Protein AF-P24068-F1 (afdb_monomer)

Structure (mmCIF, N/CA/C/O backbone):
data_AF-P24068-F1
#
_entry.id   AF-P24068-F1
#
loop_
_atom_site.group_PDB
_atom_site.id
_atom_site.type_symbol
_atom_site.label_atom_id
_atom_site.label_alt_id
_atom_site.label_comp_id
_atom_site.label_asym_id
_atom_site.label_entity_id
_atom_site.label_seq_id
_atom_site.pdbx_PDB_ins_code
_atom_site.Cartn_x
_atom_site.Cartn_y
_atom_site.Cartn_z
_atom_site.occupancy
_atom_site.B_iso_or_equiv
_atom_site.auth_seq_id
_atom_site.auth_comp_id
_atom_site.auth_asym_id
_atom_site.auth_atom_id
_atom_site.pdbx_PDB_model_num
ATOM 1 N N . MET A 1 1 ? 37.131 33.354 -5.346 1.00 50.75 1 MET A N 1
ATOM 2 C CA . MET A 1 1 ? 38.087 32.249 -5.124 1.00 50.75 1 MET A CA 1
ATOM 3 C C . MET A 1 1 ? 38.560 31.782 -6.488 1.00 50.75 1 MET A C 1
ATOM 5 O O . MET A 1 1 ? 37.733 31.495 -7.341 1.00 50.75 1 MET A O 1
ATOM 9 N N . SER A 1 2 ? 39.866 31.865 -6.712 1.00 43.38 2 SER A N 1
ATOM 10 C CA . SER A 1 2 ? 40.542 31.766 -8.007 1.00 43.38 2 SER A CA 1
ATOM 11 C C . SER A 1 2 ? 40.730 30.313 -8.453 1.00 43.38 2 SER A C 1
ATOM 13 O O . SER A 1 2 ? 41.066 29.468 -7.630 1.00 43.38 2 SER A O 1
ATOM 15 N N . SER A 1 3 ? 40.569 30.013 -9.744 1.00 61.25 3 SER A N 1
ATOM 16 C CA . SER A 1 3 ? 41.049 28.752 -10.341 1.00 61.25 3 SER A CA 1
ATOM 17 C C . SER A 1 3 ? 41.480 28.967 -11.795 1.00 61.25 3 SER A C 1
ATOM 19 O O . SER A 1 3 ? 40.739 28.795 -12.755 1.00 61.25 3 SER A O 1
ATOM 21 N N . SER A 1 4 ? 42.717 29.445 -11.882 1.00 54.38 4 SER A N 1
ATOM 22 C CA . SER A 1 4 ? 43.785 29.160 -12.840 1.00 54.38 4 SER A CA 1
ATOM 23 C C . SER A 1 4 ? 43.459 28.283 -14.057 1.00 54.38 4 SER A C 1
ATOM 25 O O . SER A 1 4 ? 43.280 27.070 -13.965 1.00 54.38 4 SER A O 1
ATOM 27 N N . SER A 1 5 ? 43.545 28.918 -15.223 1.00 50.84 5 SER A N 1
ATOM 28 C CA . SER A 1 5 ? 43.737 28.319 -16.541 1.00 50.84 5 SER A CA 1
ATOM 29 C C . SER A 1 5 ? 45.084 27.588 -16.629 1.00 50.84 5 SER A C 1
ATOM 31 O O . SER A 1 5 ? 46.138 28.224 -16.568 1.00 50.84 5 SER A O 1
ATOM 33 N N . LEU A 1 6 ? 45.062 26.269 -16.817 1.00 59.62 6 LEU A N 1
ATOM 34 C CA . LEU A 1 6 ? 46.238 25.471 -17.169 1.00 59.62 6 LEU A CA 1
ATOM 35 C C . LEU A 1 6 ? 46.055 24.915 -18.582 1.00 59.62 6 LEU A C 1
ATOM 37 O O . LEU A 1 6 ? 45.387 23.909 -18.809 1.00 59.62 6 LEU A O 1
ATOM 41 N N . SER A 1 7 ? 46.644 25.626 -19.539 1.00 55.84 7 SER A N 1
ATOM 42 C CA . SER A 1 7 ? 46.812 25.202 -20.925 1.00 55.84 7 SER A CA 1
ATOM 43 C C . SER A 1 7 ? 47.785 24.020 -20.986 1.00 55.84 7 SER A C 1
ATOM 45 O O . SER A 1 7 ? 48.909 24.154 -20.495 1.00 55.84 7 SER A O 1
ATOM 47 N N . PRO A 1 8 ? 47.454 22.890 -21.633 1.00 58.66 8 PRO A N 1
ATOM 48 C CA . PRO A 1 8 ? 48.458 21.889 -21.938 1.00 58.66 8 PRO A CA 1
ATOM 49 C C . PRO A 1 8 ? 49.235 22.343 -23.181 1.00 58.66 8 PRO A C 1
ATOM 51 O O . PRO A 1 8 ? 48.901 22.005 -24.315 1.00 58.66 8 PRO A O 1
ATOM 54 N N . THR A 1 9 ? 50.303 23.112 -22.957 1.00 49.72 9 THR A N 1
ATOM 55 C CA . THR A 1 9 ? 51.470 23.112 -23.847 1.00 49.72 9 THR A CA 1
ATOM 56 C C . THR A 1 9 ? 52.147 21.760 -23.662 1.00 49.72 9 THR A C 1
ATOM 58 O O . THR A 1 9 ? 52.864 21.536 -22.693 1.00 49.72 9 THR A O 1
ATOM 61 N N . ALA A 1 10 ? 51.881 20.826 -24.569 1.00 53.22 10 ALA A N 1
ATOM 62 C CA . ALA A 1 10 ? 52.618 19.576 -24.655 1.00 53.22 10 ALA A CA 1
ATOM 63 C C . ALA A 1 10 ? 52.865 19.243 -26.128 1.00 53.22 10 ALA A C 1
ATOM 65 O O . ALA A 1 10 ? 51.952 18.891 -26.869 1.00 53.22 10 ALA A O 1
ATOM 66 N N . GLY A 1 11 ? 54.133 19.354 -26.531 1.00 47.56 11 GLY A N 1
ATOM 67 C CA . GLY A 1 11 ? 54.685 18.554 -27.619 1.00 47.56 11 GLY A CA 1
ATOM 68 C C . GLY A 1 11 ? 54.489 19.080 -29.037 1.00 47.56 11 GLY A C 1
ATOM 69 O O . GLY A 1 11 ? 53.993 18.356 -29.894 1.00 47.56 11 GLY A O 1
ATOM 70 N N . ARG A 1 12 ? 55.005 20.277 -29.342 1.00 43.75 12 ARG A N 1
ATOM 71 C CA . ARG A 1 12 ? 55.539 20.539 -30.690 1.00 43.75 12 ARG A CA 1
ATOM 72 C C . ARG A 1 12 ? 56.827 19.723 -30.842 1.00 43.75 12 ARG A C 1
ATOM 74 O O . ARG A 1 12 ? 57.920 20.266 -30.723 1.00 43.75 12 ARG A O 1
ATOM 81 N N . THR A 1 13 ? 56.718 18.410 -31.044 1.00 49.09 13 THR A N 1
ATOM 82 C CA . THR A 1 13 ? 57.852 17.630 -31.545 1.00 49.09 13 THR A CA 1
ATOM 83 C C . THR A 1 13 ? 57.984 17.949 -33.024 1.00 49.09 13 THR A C 1
ATOM 85 O O . THR A 1 13 ? 57.232 17.452 -33.858 1.00 49.09 13 THR A O 1
ATOM 88 N N . SER A 1 14 ? 58.915 18.852 -33.310 1.00 42.47 14 SER A N 1
ATOM 89 C CA . SER A 1 14 ? 59.570 18.985 -34.603 1.00 42.47 14 SER A CA 1
ATOM 90 C C . SER A 1 14 ? 60.063 17.599 -35.034 1.00 42.47 14 SER A C 1
ATOM 92 O O . SER A 1 14 ? 61.049 17.103 -34.500 1.00 42.47 14 SER A O 1
ATOM 94 N N . GLY A 1 15 ? 59.318 16.942 -35.920 1.00 47.53 15 GLY A N 1
ATOM 95 C CA . GLY A 1 15 ? 59.640 15.645 -36.510 1.00 47.53 15 GLY A CA 1
ATOM 96 C C . GLY A 1 15 ? 59.465 15.771 -38.013 1.00 47.53 15 GLY A C 1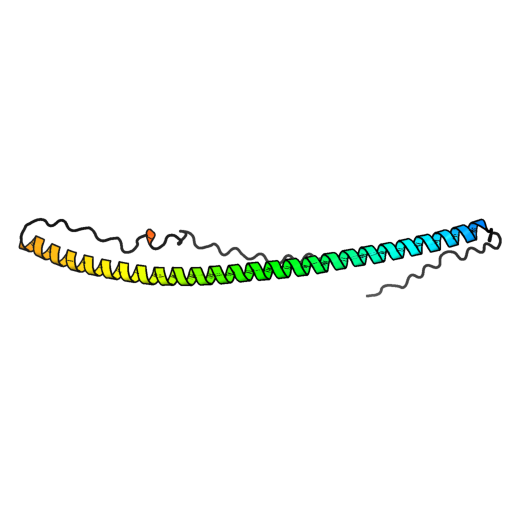
ATOM 97 O O . GLY A 1 15 ? 58.403 15.466 -38.542 1.00 47.53 15 GLY A O 1
ATOM 98 N N . SER A 1 16 ? 60.489 16.322 -38.659 1.00 51.03 16 SER A N 1
ATOM 99 C CA . SER A 1 16 ? 60.565 16.576 -40.101 1.00 51.03 16 SER A CA 1
ATOM 100 C C . SER A 1 16 ? 60.736 15.300 -40.938 1.00 51.03 16 SER A C 1
ATOM 102 O O . SER A 1 16 ? 60.824 15.396 -42.154 1.00 51.03 16 SER A O 1
ATOM 104 N N . ASP A 1 17 ? 60.728 14.117 -40.324 1.00 49.38 17 ASP A N 1
ATOM 105 C CA . ASP A 1 17 ? 60.905 12.830 -40.991 1.00 49.38 17 ASP A CA 1
ATOM 106 C C . ASP A 1 17 ? 59.881 11.839 -40.424 1.00 49.38 17 ASP A C 1
ATOM 108 O O . ASP A 1 17 ? 59.966 11.463 -39.254 1.00 49.38 17 ASP A O 1
ATOM 112 N N . GLY A 1 18 ? 58.884 11.432 -41.218 1.00 54.19 18 GLY A N 1
ATOM 113 C CA . GLY A 1 18 ? 57.999 10.335 -40.811 1.00 54.19 18 GLY A CA 1
ATOM 114 C C . GLY A 1 18 ? 56.554 10.345 -41.293 1.00 54.19 18 GLY A C 1
ATOM 115 O O . GLY A 1 18 ? 55.789 9.522 -40.802 1.00 54.19 18 GLY A O 1
ATOM 116 N N . ASP A 1 19 ? 56.158 11.179 -42.261 1.00 58.59 19 ASP A N 1
ATOM 117 C CA . ASP A 1 19 ? 54.865 11.039 -42.961 1.00 58.59 19 ASP A CA 1
ATOM 118 C C . ASP A 1 19 ? 54.882 9.791 -43.876 1.00 58.59 19 ASP A C 1
ATOM 120 O O . ASP A 1 19 ? 54.689 9.825 -45.088 1.00 58.59 19 ASP A O 1
ATOM 124 N N . SER A 1 20 ? 55.195 8.642 -43.280 1.00 69.75 20 SER A N 1
ATOM 125 C CA . SER A 1 20 ? 55.116 7.342 -43.915 1.00 69.75 20 SER A CA 1
ATOM 126 C C . SER A 1 20 ? 53.643 7.032 -44.140 1.00 69.75 20 SER A C 1
ATOM 128 O O . SER A 1 20 ? 52.812 7.259 -43.257 1.00 69.75 20 SER A O 1
ATOM 130 N N . ALA A 1 21 ? 53.311 6.418 -45.274 1.00 78.56 21 ALA A N 1
ATOM 131 C CA . ALA A 1 21 ? 51.954 5.941 -45.556 1.00 78.56 21 ALA A CA 1
ATOM 132 C C . ALA A 1 21 ? 51.364 5.074 -44.413 1.00 78.56 21 ALA A C 1
ATOM 134 O O . ALA A 1 21 ? 50.150 5.004 -44.226 1.00 78.56 21 ALA A O 1
ATOM 135 N N . ALA A 1 22 ? 52.220 4.441 -43.601 1.00 83.75 22 ALA A N 1
ATOM 136 C CA . ALA A 1 22 ? 51.824 3.712 -42.400 1.00 83.75 22 ALA A CA 1
ATOM 137 C C . ALA A 1 22 ? 51.255 4.612 -41.281 1.00 83.75 22 ALA A C 1
ATOM 139 O O . ALA A 1 22 ? 50.264 4.245 -40.641 1.00 83.75 22 ALA A O 1
ATOM 140 N N . ASP A 1 23 ? 51.841 5.788 -41.045 1.00 86.88 23 ASP A N 1
ATOM 141 C CA . ASP A 1 23 ? 51.428 6.706 -39.979 1.00 86.88 23 ASP A CA 1
ATOM 142 C C . ASP A 1 23 ? 50.130 7.435 -40.320 1.00 86.88 23 ASP A C 1
ATOM 144 O O . ASP A 1 23 ? 49.251 7.574 -39.458 1.00 86.88 23 ASP A O 1
ATOM 148 N N . THR A 1 24 ? 49.961 7.831 -41.581 1.00 88.25 24 THR A N 1
ATOM 149 C CA . THR A 1 24 ? 48.707 8.407 -42.085 1.00 88.25 24 THR A CA 1
ATOM 150 C C . THR A 1 24 ? 47.569 7.391 -41.971 1.00 88.25 24 THR A C 1
ATOM 152 O O . THR A 1 24 ? 46.540 7.689 -41.356 1.00 88.25 24 THR A O 1
ATOM 155 N N . HIS A 1 25 ? 47.795 6.146 -42.399 1.00 90.81 25 HIS A N 1
ATOM 156 C CA . HIS A 1 25 ? 46.835 5.051 -42.256 1.00 90.81 25 HIS A CA 1
ATOM 157 C C . HIS A 1 25 ? 46.507 4.741 -40.782 1.00 90.81 25 HIS A C 1
ATOM 159 O O . HIS A 1 25 ? 45.347 4.517 -40.419 1.00 90.81 25 HIS A O 1
ATOM 165 N N . ARG A 1 26 ? 47.492 4.801 -39.872 1.00 92.75 26 ARG A N 1
ATOM 166 C CA . ARG A 1 26 ? 47.267 4.649 -38.421 1.00 92.75 26 ARG A CA 1
ATOM 167 C C . ARG A 1 26 ? 46.459 5.810 -37.831 1.00 92.75 26 ARG A C 1
ATOM 169 O O . ARG A 1 26 ? 45.663 5.602 -36.910 1.00 92.75 26 ARG A O 1
ATOM 176 N N . ARG A 1 27 ? 46.665 7.046 -38.296 1.00 91.75 27 ARG A N 1
ATOM 177 C CA . ARG A 1 27 ? 45.866 8.221 -37.893 1.00 91.75 27 ARG A CA 1
ATOM 178 C C . ARG A 1 27 ? 44.429 8.108 -38.399 1.00 91.75 27 ARG A C 1
ATOM 180 O O . ARG A 1 27 ? 43.505 8.344 -37.623 1.00 91.75 27 ARG A O 1
ATOM 187 N N . GLU A 1 28 ? 44.234 7.686 -39.642 1.00 92.69 28 GLU A N 1
ATOM 188 C CA . GLU A 1 28 ? 42.911 7.475 -40.230 1.00 92.69 28 GLU A CA 1
ATOM 189 C C . GLU A 1 28 ? 42.120 6.391 -39.486 1.00 92.69 28 GLU A C 1
ATOM 191 O O . GLU A 1 28 ? 41.005 6.651 -39.027 1.00 92.69 28 GLU A O 1
ATOM 196 N N . LYS A 1 29 ? 42.731 5.225 -39.227 1.00 95.38 29 LYS A N 1
ATOM 197 C CA . LYS A 1 29 ? 42.123 4.160 -38.408 1.00 95.38 29 LYS A CA 1
ATOM 198 C C . LYS A 1 29 ? 41.685 4.656 -37.027 1.00 95.38 29 LYS A C 1
ATOM 200 O O . LYS A 1 29 ? 40.590 4.327 -36.573 1.00 95.38 29 LYS A O 1
ATOM 205 N N . ARG A 1 30 ? 42.500 5.486 -36.362 1.00 94.00 30 ARG A N 1
ATOM 206 C CA . ARG A 1 30 ? 42.140 6.102 -35.071 1.00 94.00 30 ARG A CA 1
ATOM 207 C C . ARG A 1 30 ? 40.966 7.071 -35.196 1.00 94.00 30 ARG A C 1
ATOM 209 O O . ARG A 1 30 ? 40.087 7.054 -34.340 1.00 94.00 30 ARG A O 1
ATOM 216 N N . ARG A 1 31 ? 40.911 7.884 -36.257 1.00 96.25 31 ARG A N 1
ATOM 217 C CA . ARG A 1 31 ? 39.776 8.787 -36.516 1.00 96.25 31 ARG A CA 1
ATOM 218 C C . ARG A 1 31 ? 38.477 8.014 -36.733 1.00 96.25 31 ARG A C 1
ATOM 220 O O . ARG A 1 31 ? 37.462 8.387 -36.149 1.00 96.25 31 ARG A O 1
ATOM 227 N N . LEU A 1 32 ? 38.513 6.938 -37.519 1.00 96.00 32 LEU A N 1
ATOM 228 C CA . LEU A 1 32 ? 37.351 6.075 -37.754 1.00 96.00 32 LEU A CA 1
ATOM 229 C C . LEU A 1 32 ? 36.912 5.358 -36.469 1.00 96.00 32 LEU A C 1
ATOM 231 O O . LEU A 1 32 ? 35.731 5.386 -36.131 1.00 96.00 32 LEU A O 1
ATOM 235 N N . SER A 1 33 ? 37.859 4.809 -35.701 1.00 97.38 33 SER A N 1
ATOM 236 C CA . SER A 1 33 ? 37.571 4.144 -34.421 1.00 97.38 33 SER A CA 1
ATOM 237 C C . SER A 1 33 ? 36.988 5.100 -33.371 1.00 97.38 33 SER A C 1
ATOM 239 O O . SER A 1 33 ? 35.987 4.781 -32.729 1.00 97.38 33 SER A O 1
ATOM 241 N N . ASN A 1 34 ? 37.536 6.312 -33.229 1.00 97.88 34 ASN A N 1
ATOM 242 C CA . ASN A 1 34 ? 36.994 7.329 -32.321 1.00 97.88 34 ASN A CA 1
ATOM 243 C C . ASN A 1 34 ? 35.619 7.826 -32.769 1.00 97.88 34 ASN A C 1
ATOM 245 O O . ASN A 1 34 ? 34.750 8.051 -31.928 1.00 97.88 34 ASN A O 1
ATOM 249 N N . ARG A 1 35 ? 35.396 7.973 -34.082 1.00 97.75 35 ARG A N 1
ATOM 250 C CA . ARG A 1 35 ? 34.081 8.324 -34.632 1.00 97.75 35 ARG A CA 1
ATOM 251 C C . ARG A 1 35 ? 33.045 7.266 -34.267 1.00 97.75 35 ARG A C 1
ATOM 253 O O . ARG A 1 35 ? 31.973 7.613 -33.774 1.00 97.75 35 ARG A O 1
ATOM 260 N N . GLU A 1 36 ? 33.377 5.996 -34.467 1.00 97.50 36 GLU A N 1
ATOM 261 C CA . GLU A 1 36 ? 32.495 4.883 -34.121 1.00 97.50 36 GLU A CA 1
ATOM 262 C C . GLU A 1 36 ? 32.284 4.783 -32.601 1.00 97.50 36 GLU A C 1
ATOM 264 O O . GLU A 1 36 ? 31.157 4.627 -32.139 1.00 97.50 36 GLU A O 1
ATOM 269 N N . SER A 1 37 ? 33.329 4.989 -31.799 1.00 97.75 37 SER A N 1
ATOM 270 C CA . SER A 1 37 ? 33.237 5.001 -30.332 1.00 97.75 37 SER A CA 1
ATOM 271 C C . SER A 1 37 ? 32.368 6.151 -29.809 1.00 97.75 37 SER A C 1
ATOM 273 O O . SER A 1 37 ? 31.538 5.944 -28.924 1.00 97.75 37 SER A O 1
ATOM 275 N N . ALA A 1 38 ? 32.487 7.351 -30.385 1.00 97.94 38 ALA A N 1
ATOM 276 C CA . ALA A 1 38 ? 31.635 8.492 -30.058 1.00 97.94 38 ALA A CA 1
ATOM 277 C C . ALA A 1 38 ? 30.174 8.241 -30.458 1.00 97.94 38 ALA A C 1
ATOM 279 O O . ALA A 1 38 ? 29.268 8.554 -29.685 1.00 97.94 38 ALA A O 1
ATOM 280 N N . ARG A 1 39 ? 29.933 7.629 -31.627 1.00 98.19 39 ARG A N 1
ATOM 281 C CA . ARG A 1 39 ? 28.591 7.213 -32.061 1.00 98.19 39 ARG A CA 1
ATOM 282 C C . ARG A 1 39 ? 27.982 6.203 -31.088 1.00 98.19 39 ARG A C 1
ATOM 284 O O . ARG A 1 39 ? 26.860 6.411 -30.639 1.00 98.19 39 ARG A O 1
ATOM 291 N N . ARG A 1 40 ? 28.726 5.157 -30.711 1.00 98.38 40 ARG A N 1
ATOM 292 C CA . ARG A 1 40 ? 28.290 4.153 -29.724 1.00 98.38 40 ARG A CA 1
ATOM 293 C C . ARG A 1 40 ? 28.014 4.772 -28.357 1.00 98.38 40 ARG A C 1
ATOM 295 O O . ARG A 1 40 ? 27.026 4.422 -27.726 1.00 98.38 40 ARG A O 1
ATOM 302 N N . SER A 1 41 ? 28.848 5.713 -27.916 1.00 98.56 41 SER A N 1
ATOM 303 C CA . SER A 1 41 ? 28.636 6.447 -26.663 1.00 98.56 41 SER A CA 1
ATOM 304 C C . SER A 1 41 ? 27.338 7.261 -26.694 1.00 98.56 41 SER A C 1
ATOM 306 O O . SER A 1 41 ? 26.537 7.164 -25.767 1.00 98.56 41 SER A O 1
ATOM 308 N N . ARG A 1 42 ? 27.077 7.993 -27.789 1.00 98.44 42 ARG A N 1
ATOM 309 C CA . ARG A 1 42 ? 25.809 8.718 -27.990 1.00 98.44 42 ARG A CA 1
ATOM 310 C C . ARG A 1 42 ? 24.608 7.771 -27.994 1.00 98.44 42 ARG A C 1
ATOM 312 O O . ARG A 1 42 ? 23.631 8.063 -27.320 1.00 98.44 42 ARG A O 1
ATOM 319 N N . LEU A 1 43 ? 24.705 6.636 -28.689 1.00 98.31 43 LEU A N 1
ATOM 320 C CA . LEU A 1 43 ? 23.629 5.644 -28.750 1.00 98.31 43 LEU A CA 1
ATOM 321 C C . LEU A 1 43 ? 23.306 5.057 -27.369 1.00 98.31 43 LEU A C 1
ATOM 323 O O . LEU A 1 43 ? 22.142 5.017 -26.999 1.00 98.31 43 LEU A O 1
ATOM 327 N N . ARG A 1 44 ? 24.319 4.671 -26.581 1.00 98.50 44 ARG A N 1
ATOM 328 C CA . ARG A 1 44 ? 24.112 4.165 -25.211 1.00 98.50 44 ARG A CA 1
ATOM 329 C C . ARG A 1 44 ? 23.470 5.208 -24.300 1.00 98.50 44 ARG A C 1
ATOM 331 O O . ARG A 1 44 ? 22.586 4.873 -23.524 1.00 98.50 44 ARG A O 1
ATOM 338 N N . LYS A 1 45 ? 23.901 6.473 -24.395 1.00 98.50 45 LYS A N 1
ATOM 339 C CA . LYS A 1 45 ? 23.277 7.572 -23.641 1.00 98.50 45 LYS A CA 1
ATOM 340 C C . LYS A 1 45 ? 21.818 7.775 -24.047 1.00 98.50 45 LYS A C 1
ATOM 342 O O . LYS A 1 45 ? 20.996 7.980 -23.167 1.00 98.50 45 LYS A O 1
ATOM 347 N N . GLN A 1 46 ? 21.504 7.691 -25.342 1.00 98.31 46 GLN A N 1
ATOM 348 C CA . GLN A 1 46 ? 20.124 7.773 -25.823 1.00 98.31 46 GLN A CA 1
ATOM 349 C C . GLN A 1 46 ? 19.276 6.621 -25.274 1.00 98.31 46 GLN A C 1
ATOM 351 O O . GLN A 1 46 ? 18.237 6.879 -24.688 1.00 98.31 46 GLN A O 1
ATOM 356 N N . GLN A 1 47 ? 19.760 5.379 -25.378 1.00 98.31 47 GLN A N 1
ATOM 357 C CA . GLN A 1 47 ? 19.072 4.201 -24.837 1.00 98.31 47 GLN A CA 1
ATOM 358 C C . GLN A 1 47 ? 18.792 4.342 -23.338 1.00 98.31 47 GLN A C 1
ATOM 360 O O . GLN A 1 47 ? 17.672 4.113 -22.904 1.00 98.31 47 GLN A O 1
ATOM 365 N N . HIS A 1 48 ? 1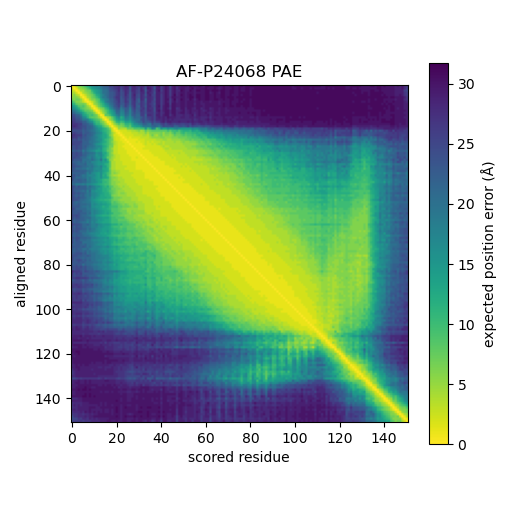9.776 4.798 -22.561 1.00 98.38 48 HIS A N 1
ATOM 366 C CA . HIS A 1 48 ? 19.594 5.016 -21.128 1.00 98.38 48 HIS A CA 1
ATOM 367 C C . HIS A 1 48 ? 18.559 6.110 -20.816 1.00 98.38 48 HIS A C 1
ATOM 369 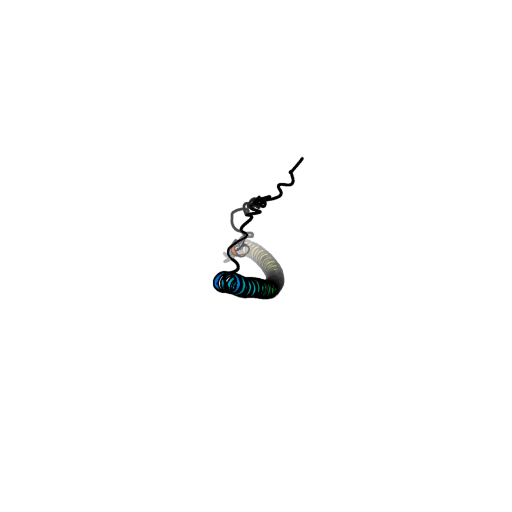O O . HIS A 1 48 ? 17.775 5.971 -19.882 1.00 98.38 48 HIS A O 1
ATOM 375 N N . LEU A 1 49 ? 18.527 7.195 -21.597 1.00 98.50 49 LEU A N 1
ATOM 376 C CA . LEU A 1 49 ? 17.487 8.219 -21.460 1.00 98.50 49 LEU A CA 1
ATOM 377 C C . LEU A 1 49 ? 16.102 7.659 -21.800 1.00 98.50 49 LEU A C 1
ATOM 379 O O . LEU A 1 49 ? 15.155 7.922 -21.064 1.00 98.50 49 LEU A O 1
ATOM 383 N N . ASP A 1 50 ? 15.989 6.869 -22.868 1.00 98.44 50 ASP A N 1
ATOM 384 C CA . ASP A 1 50 ? 14.729 6.240 -23.272 1.00 98.44 50 ASP A CA 1
ATOM 385 C C . ASP A 1 50 ? 14.225 5.259 -22.194 1.00 98.44 50 ASP A C 1
ATOM 387 O O . ASP A 1 50 ? 13.037 5.258 -21.870 1.00 98.44 50 ASP A O 1
ATOM 391 N N . GLU A 1 51 ? 15.123 4.473 -21.591 1.00 98.50 51 GLU A N 1
ATOM 392 C CA . GLU A 1 51 ? 14.835 3.589 -20.451 1.00 98.50 51 GLU A CA 1
ATOM 393 C C . GLU A 1 51 ? 14.339 4.377 -19.229 1.00 98.50 51 GLU A C 1
ATOM 395 O O . GLU A 1 51 ? 13.321 4.021 -18.637 1.00 98.50 51 GLU A O 1
ATOM 400 N N . LEU A 1 52 ? 15.011 5.477 -18.868 1.00 98.62 52 LEU A N 1
ATOM 401 C CA . LEU A 1 52 ? 14.594 6.328 -17.749 1.00 98.62 52 LEU A CA 1
ATOM 402 C C . LEU A 1 52 ? 13.224 6.972 -17.992 1.00 98.62 52 LEU A C 1
ATOM 404 O O . LEU A 1 52 ? 12.411 7.041 -17.072 1.00 98.62 52 LEU A O 1
ATOM 408 N N . VAL A 1 53 ? 12.937 7.421 -19.217 1.00 98.56 53 VAL A N 1
ATOM 409 C CA . VAL A 1 53 ? 11.623 7.978 -19.579 1.00 98.56 53 VAL A CA 1
ATOM 410 C C . VAL A 1 53 ? 10.526 6.920 -19.443 1.00 98.56 53 VAL A C 1
ATOM 412 O O . VAL A 1 53 ? 9.466 7.210 -18.884 1.00 98.56 53 VAL A O 1
ATOM 415 N N . GLN A 1 54 ? 10.779 5.692 -19.904 1.00 98.44 54 GLN A N 1
ATOM 416 C CA . GLN A 1 54 ? 9.843 4.574 -19.744 1.00 98.44 54 GLN A CA 1
ATOM 417 C C . GLN A 1 54 ? 9.609 4.239 -18.269 1.00 98.44 54 GLN A C 1
ATOM 419 O O . GLN A 1 54 ? 8.463 4.047 -17.860 1.00 98.44 54 GLN A O 1
ATOM 424 N N . GLU A 1 55 ? 10.667 4.222 -17.459 1.00 98.62 55 GLU A N 1
ATOM 425 C CA . GLU A 1 55 ? 10.563 3.930 -16.031 1.00 98.62 55 GLU A CA 1
ATOM 426 C C . GLU A 1 55 ? 9.786 5.017 -15.279 1.00 98.62 55 GLU A C 1
ATOM 428 O O . GLU A 1 55 ? 8.907 4.706 -14.476 1.00 98.62 55 GLU A O 1
ATOM 433 N N . VAL A 1 56 ? 10.020 6.297 -15.587 1.00 98.69 56 VAL A N 1
ATOM 434 C CA . VAL A 1 56 ? 9.232 7.406 -15.026 1.00 98.69 56 VAL A CA 1
ATOM 435 C C . VAL A 1 56 ? 7.757 7.268 -15.399 1.00 98.69 56 VAL A C 1
ATOM 437 O O . VAL A 1 56 ? 6.900 7.385 -14.522 1.00 98.69 56 VAL A O 1
ATOM 440 N N . ALA A 1 57 ? 7.443 6.972 -16.663 1.00 98.56 57 ALA A N 1
ATOM 441 C CA . ALA A 1 57 ? 6.063 6.772 -17.102 1.00 98.56 57 ALA A CA 1
ATOM 442 C C . ALA A 1 57 ? 5.393 5.588 -16.378 1.00 98.56 57 ALA A C 1
ATOM 444 O O . ALA A 1 57 ? 4.247 5.697 -15.932 1.00 98.56 57 ALA A O 1
ATOM 445 N N . ARG A 1 58 ? 6.120 4.476 -16.193 1.00 98.69 58 ARG A N 1
ATOM 446 C CA . ARG A 1 58 ? 5.652 3.304 -15.439 1.00 98.69 58 ARG A CA 1
ATOM 447 C C . ARG A 1 58 ? 5.366 3.654 -13.980 1.00 98.69 58 ARG A C 1
ATOM 449 O O . ARG A 1 58 ? 4.281 3.358 -13.484 1.00 98.69 58 ARG A O 1
ATOM 456 N N . LEU A 1 59 ? 6.303 4.320 -13.305 1.00 98.62 59 LEU A N 1
ATOM 457 C CA . LEU A 1 59 ? 6.156 4.730 -11.907 1.00 98.62 59 LEU A CA 1
ATOM 458 C C . LEU A 1 59 ? 5.013 5.733 -11.717 1.00 98.62 59 LEU A C 1
ATOM 460 O O . LEU A 1 59 ? 4.286 5.646 -10.729 1.00 98.62 59 LEU A O 1
ATOM 464 N N . GLN A 1 60 ? 4.808 6.655 -12.660 1.00 98.75 60 GLN A N 1
ATOM 465 C CA . GLN A 1 60 ? 3.665 7.572 -12.644 1.00 98.75 60 GLN A CA 1
ATOM 466 C C . GLN A 1 60 ? 2.333 6.820 -12.758 1.00 98.75 60 GLN A C 1
ATOM 468 O O . GLN A 1 60 ? 1.411 7.095 -11.987 1.00 98.75 60 GLN A O 1
ATOM 473 N N . ALA A 1 61 ? 2.236 5.841 -13.664 1.00 98.62 61 ALA A N 1
ATOM 474 C CA . ALA A 1 61 ? 1.047 5.000 -13.803 1.00 98.62 61 ALA A CA 1
ATOM 475 C C . ALA A 1 61 ? 0.790 4.150 -12.544 1.00 98.62 61 ALA A C 1
ATOM 477 O O . ALA A 1 61 ? -0.344 4.070 -12.062 1.00 98.62 61 ALA A O 1
ATOM 478 N N . ASP A 1 62 ? 1.842 3.563 -11.969 1.00 98.62 62 ASP A N 1
ATOM 479 C CA . ASP A 1 62 ? 1.761 2.788 -10.730 1.00 98.62 62 ASP A CA 1
ATOM 480 C C . ASP A 1 62 ? 1.323 3.655 -9.542 1.00 98.62 62 ASP A C 1
ATOM 482 O O . ASP A 1 62 ? 0.432 3.254 -8.789 1.00 98.62 62 ASP A O 1
ATOM 486 N N . ASN A 1 63 ? 1.880 4.861 -9.400 1.00 98.56 63 ASN A N 1
ATOM 487 C CA . ASN A 1 63 ? 1.496 5.814 -8.359 1.00 98.56 63 ASN A CA 1
ATOM 488 C C . ASN A 1 63 ? 0.024 6.232 -8.510 1.00 98.56 63 ASN A C 1
ATOM 490 O O . ASN A 1 63 ? -0.744 6.144 -7.552 1.00 98.56 63 ASN A O 1
ATOM 494 N N . ALA A 1 64 ? -0.415 6.568 -9.728 1.00 98.56 64 ALA A N 1
ATOM 495 C CA . ALA A 1 64 ? -1.815 6.888 -10.001 1.00 98.56 64 ALA A CA 1
ATOM 496 C C . ALA A 1 64 ? -2.762 5.732 -9.624 1.00 98.56 64 ALA A C 1
ATOM 498 O O . ALA A 1 64 ? -3.813 5.963 -9.016 1.00 98.56 64 ALA A O 1
ATOM 499 N N . ARG A 1 65 ? -2.373 4.482 -9.916 1.00 98.56 65 ARG A N 1
ATOM 500 C CA . ARG A 1 65 ? -3.124 3.276 -9.537 1.00 98.56 65 ARG A CA 1
ATOM 501 C C . ARG A 1 65 ? -3.191 3.086 -8.021 1.00 98.56 65 ARG A C 1
ATOM 503 O O . ARG A 1 65 ? -4.265 2.791 -7.499 1.00 98.56 65 ARG A O 1
ATOM 510 N N . VAL A 1 66 ? -2.074 3.244 -7.309 1.00 98.56 66 VAL A N 1
ATOM 511 C CA . VAL A 1 66 ? -2.032 3.138 -5.839 1.00 98.56 66 VAL A CA 1
ATOM 512 C C . VAL A 1 66 ? -2.883 4.234 -5.198 1.00 98.56 66 VAL A C 1
ATOM 514 O O . VAL A 1 66 ? -3.701 3.934 -4.333 1.00 98.56 66 VAL A O 1
ATOM 517 N N . ALA A 1 67 ? -2.776 5.476 -5.672 1.00 98.56 67 ALA A N 1
ATOM 518 C CA . ALA A 1 67 ? -3.583 6.590 -5.185 1.00 98.56 67 ALA A CA 1
ATOM 519 C C . ALA A 1 67 ? -5.088 6.368 -5.417 1.00 98.56 67 ALA A C 1
ATOM 521 O O . ALA A 1 67 ? -5.902 6.712 -4.561 1.00 98.56 67 ALA A O 1
ATOM 522 N N . ALA A 1 68 ? -5.474 5.773 -6.551 1.00 98.56 68 ALA A N 1
ATOM 523 C CA . ALA A 1 68 ? -6.863 5.405 -6.817 1.00 98.56 68 ALA A CA 1
ATOM 524 C C . ALA A 1 68 ? -7.372 4.322 -5.853 1.00 98.56 68 ALA A C 1
ATOM 526 O O . ALA A 1 68 ? -8.451 4.479 -5.288 1.00 98.56 68 ALA A O 1
ATOM 527 N N . ARG A 1 69 ? -6.575 3.274 -5.602 1.00 98.56 69 ARG A N 1
ATOM 528 C CA . ARG A 1 69 ? -6.907 2.230 -4.617 1.00 98.56 69 ARG A CA 1
ATOM 529 C C . ARG A 1 69 ? -7.013 2.781 -3.196 1.00 98.56 69 ARG A C 1
ATOM 531 O O . ARG A 1 69 ? -7.930 2.413 -2.477 1.00 98.56 69 ARG A O 1
ATOM 538 N N . ALA A 1 70 ? -6.115 3.681 -2.800 1.00 98.50 70 ALA A N 1
ATOM 539 C CA . ALA A 1 70 ? -6.171 4.322 -1.488 1.00 98.50 70 ALA A CA 1
ATOM 540 C C . ALA A 1 70 ? -7.459 5.143 -1.309 1.00 98.50 70 ALA A C 1
ATOM 542 O O . ALA A 1 70 ? -8.095 5.065 -0.261 1.00 98.50 70 ALA A O 1
ATOM 543 N N . ARG A 1 71 ? -7.880 5.883 -2.347 1.00 98.44 71 ARG A N 1
ATOM 544 C CA . ARG A 1 71 ? -9.154 6.621 -2.349 1.00 98.44 71 ARG A CA 1
ATOM 545 C C . ARG A 1 71 ? -10.369 5.697 -2.241 1.00 98.44 71 ARG A C 1
ATOM 547 O O . ARG A 1 71 ? -11.275 5.988 -1.467 1.00 98.44 71 ARG A O 1
ATOM 554 N N . ASP A 1 72 ? -10.370 4.592 -2.981 1.00 98.44 72 ASP A N 1
ATOM 555 C CA . ASP A 1 72 ? -11.425 3.577 -2.912 1.00 98.44 72 ASP A CA 1
ATOM 556 C C . ASP A 1 72 ? -11.532 2.971 -1.502 1.00 98.44 72 ASP A C 1
ATOM 558 O O . ASP A 1 72 ? -12.593 3.039 -0.883 1.00 98.44 72 ASP A O 1
ATOM 562 N N . ILE A 1 73 ? -10.414 2.509 -0.931 1.00 98.25 73 ILE A N 1
ATOM 563 C CA . ILE A 1 73 ? -10.362 1.982 0.443 1.00 98.25 73 ILE A CA 1
ATOM 564 C C . ILE A 1 73 ? -10.851 3.020 1.461 1.00 98.25 73 ILE A C 1
ATOM 566 O O . ILE A 1 73 ? -11.638 2.678 2.338 1.00 98.25 73 ILE A O 1
ATOM 570 N N . ALA A 1 74 ? -10.435 4.285 1.341 1.00 97.94 74 ALA A N 1
ATOM 571 C CA . ALA A 1 74 ? -10.889 5.350 2.235 1.00 97.94 74 ALA A CA 1
ATOM 572 C C . ALA A 1 74 ? -12.415 5.547 2.163 1.00 97.94 74 ALA A C 1
ATOM 574 O O . ALA A 1 74 ? -13.070 5.656 3.195 1.00 97.94 74 ALA A O 1
ATOM 575 N N . SER A 1 75 ? -12.996 5.520 0.958 1.00 97.81 75 SER A N 1
ATOM 576 C CA . SER A 1 75 ? -14.450 5.626 0.774 1.00 97.81 75 SER A CA 1
ATOM 577 C C . SER A 1 75 ? -15.212 4.438 1.373 1.00 97.81 75 SER A C 1
ATOM 579 O O . SER A 1 75 ? -16.249 4.618 2.013 1.00 97.81 75 SER A O 1
ATOM 581 N N . GLN A 1 76 ? -14.672 3.224 1.225 1.00 98.00 76 GLN A N 1
ATOM 582 C CA . GLN A 1 76 ? -15.245 2.014 1.808 1.00 98.00 76 GLN A CA 1
ATOM 583 C C . GLN A 1 76 ? -15.155 2.045 3.333 1.00 98.00 76 GLN A C 1
ATOM 585 O O . GLN A 1 76 ? -16.129 1.703 4.000 1.00 98.00 76 GLN A O 1
ATOM 590 N N . TYR A 1 77 ? -14.026 2.507 3.878 1.00 96.56 77 TYR A N 1
ATOM 591 C CA . TYR A 1 77 ? -13.848 2.712 5.311 1.00 96.56 77 TYR A CA 1
ATOM 592 C C . TYR A 1 77 ? -14.903 3.677 5.859 1.00 96.56 77 TYR A C 1
ATOM 594 O O . TYR A 1 77 ? -15.602 3.323 6.803 1.00 96.56 77 TYR A O 1
ATOM 602 N N . THR A 1 78 ? -15.100 4.841 5.228 1.00 96.62 78 THR A N 1
ATOM 603 C CA . THR A 1 78 ? -16.130 5.804 5.650 1.00 96.62 78 THR A CA 1
ATOM 604 C C . THR A 1 78 ? -17.535 5.200 5.613 1.00 96.62 78 THR A C 1
ATOM 606 O O . THR A 1 78 ? -18.318 5.429 6.531 1.00 96.62 78 THR A O 1
ATOM 609 N N . ARG A 1 79 ? -17.866 4.395 4.594 1.00 97.31 79 ARG A N 1
ATOM 610 C CA . ARG A 1 79 ? -19.162 3.699 4.530 1.00 97.31 79 ARG A CA 1
ATOM 611 C C . ARG A 1 79 ? -19.338 2.720 5.694 1.00 97.31 79 ARG A C 1
ATOM 613 O O . ARG A 1 79 ? -20.358 2.761 6.374 1.00 97.31 79 ARG A O 1
ATOM 620 N N . VAL A 1 80 ? -18.342 1.871 5.945 1.00 95.31 80 VAL A N 1
ATOM 621 C CA . VAL A 1 80 ? -18.379 0.896 7.049 1.00 95.31 80 VAL A CA 1
ATOM 622 C C . VAL A 1 80 ? -18.441 1.604 8.403 1.00 95.31 80 VAL A C 1
ATOM 624 O O . VAL A 1 80 ? -19.162 1.167 9.294 1.00 95.31 80 VAL A O 1
ATOM 627 N N . GLU A 1 81 ? -17.732 2.719 8.564 1.00 92.50 81 GLU A N 1
ATOM 628 C CA . GLU A 1 81 ? -17.777 3.537 9.774 1.00 92.50 81 GLU A CA 1
ATOM 629 C C . GLU A 1 81 ? -19.179 4.116 10.011 1.00 92.50 81 GLU A C 1
ATOM 631 O O . GLU A 1 81 ? -19.686 4.030 11.128 1.00 92.50 81 GLU A O 1
ATOM 636 N N . GLN A 1 82 ? -19.851 4.621 8.971 1.00 95.81 82 GLN A N 1
ATOM 637 C CA . GLN A 1 82 ? -21.243 5.085 9.054 1.00 95.81 82 GLN A CA 1
ATOM 638 C C . GLN A 1 82 ? -22.221 3.957 9.412 1.00 95.81 82 GLN A C 1
ATOM 640 O O . GLN A 1 82 ? -23.096 4.134 10.255 1.00 95.81 82 GLN A O 1
ATOM 645 N N . GLU A 1 83 ? -22.080 2.776 8.811 1.00 96.25 83 GLU A N 1
ATOM 646 C CA . GLU A 1 83 ? -22.897 1.614 9.181 1.00 96.25 83 GLU A CA 1
ATOM 647 C C . GLU A 1 83 ? -22.661 1.222 10.646 1.00 96.25 83 GLU A C 1
ATOM 649 O O . GLU A 1 83 ? -23.603 0.945 11.392 1.00 96.25 83 GLU A O 1
ATOM 654 N N . ASN A 1 84 ? -21.405 1.266 11.090 1.00 92.31 84 ASN A N 1
ATOM 655 C CA . ASN A 1 84 ? -21.033 0.938 12.455 1.00 92.31 84 ASN A CA 1
ATOM 656 C C . ASN A 1 84 ? -21.589 1.950 13.473 1.00 92.31 84 ASN A C 1
ATOM 658 O O . ASN A 1 84 ? -22.064 1.541 14.532 1.00 92.31 84 ASN A O 1
ATOM 662 N N . THR A 1 85 ? -21.605 3.252 13.164 1.00 91.06 85 THR A N 1
ATOM 663 C CA . THR A 1 85 ? -22.231 4.258 14.044 1.00 91.06 85 THR A CA 1
ATOM 664 C C . THR A 1 85 ? -23.736 4.034 14.183 1.00 91.06 85 THR A C 1
ATOM 666 O O . THR A 1 85 ? -24.251 4.089 15.300 1.00 91.06 85 THR A O 1
ATOM 669 N N . VAL A 1 86 ? -24.433 3.696 13.093 1.00 95.69 86 VAL A N 1
ATOM 670 C CA . VAL A 1 86 ? -25.864 3.346 13.130 1.00 95.69 86 VAL A CA 1
ATOM 671 C C . VAL A 1 86 ? -26.106 2.096 13.977 1.00 95.69 86 VAL A C 1
ATOM 673 O O . VAL A 1 86 ? -27.025 2.077 14.797 1.00 95.69 86 VAL A O 1
ATOM 676 N N . LEU A 1 87 ? -25.286 1.055 13.812 1.00 92.25 87 LEU A N 1
ATOM 677 C CA . LEU A 1 87 ? -25.395 -0.174 14.601 1.00 92.25 87 LEU A CA 1
ATOM 678 C C . LEU A 1 87 ? -25.153 0.077 16.093 1.00 92.25 87 LEU A C 1
ATOM 680 O O . LEU A 1 87 ? -25.923 -0.414 16.914 1.00 92.25 87 LEU A O 1
ATOM 684 N N . ARG A 1 88 ? -24.148 0.888 16.447 1.00 89.81 88 ARG A N 1
ATOM 685 C CA . ARG A 1 88 ? -23.894 1.297 17.838 1.00 89.81 88 ARG A CA 1
ATOM 686 C C . ARG A 1 88 ? -25.075 2.062 18.436 1.00 89.81 88 ARG A C 1
ATOM 688 O O . ARG A 1 88 ? -25.459 1.778 19.564 1.00 89.81 88 ARG A O 1
ATOM 695 N N . ALA A 1 89 ? -25.681 2.982 17.682 1.00 91.88 89 ALA A N 1
ATOM 696 C CA . ALA A 1 89 ? -26.859 3.721 18.138 1.00 91.88 89 ALA A CA 1
ATOM 697 C C . ALA A 1 89 ? -28.060 2.792 18.393 1.00 91.88 89 ALA A C 1
ATOM 699 O O . ALA A 1 89 ? -28.720 2.907 19.421 1.00 91.88 89 ALA A O 1
ATOM 700 N N . ARG A 1 90 ? -28.306 1.823 17.500 1.00 93.75 90 ARG A N 1
ATOM 701 C CA . ARG A 1 90 ? -29.360 0.811 17.689 1.00 93.75 90 ARG A CA 1
ATOM 702 C C . ARG A 1 90 ? -29.078 -0.113 18.871 1.00 93.75 90 ARG A C 1
ATOM 704 O O . ARG A 1 90 ? -29.999 -0.446 19.607 1.00 93.75 90 ARG A O 1
ATOM 711 N N . ALA A 1 91 ? -27.827 -0.531 19.056 1.00 89.81 91 ALA A N 1
ATOM 712 C CA . ALA A 1 91 ? -27.429 -1.344 20.202 1.00 89.81 91 ALA A CA 1
ATOM 713 C C . ALA A 1 91 ? -27.659 -0.593 21.523 1.00 89.81 91 ALA A C 1
ATOM 715 O O . ALA A 1 91 ? -28.199 -1.174 22.461 1.00 89.81 91 ALA A O 1
ATOM 716 N N . ALA A 1 92 ? -27.331 0.704 21.571 1.00 88.25 92 ALA A N 1
ATOM 717 C CA . ALA A 1 92 ? -27.614 1.558 22.722 1.00 88.25 92 ALA A CA 1
ATOM 718 C C . ALA A 1 92 ? -29.125 1.680 22.990 1.00 88.25 92 ALA A C 1
ATOM 720 O O . ALA A 1 92 ? -29.554 1.444 24.115 1.00 88.25 92 ALA A O 1
ATOM 721 N N . GLU A 1 93 ? -29.935 1.942 21.956 1.00 93.50 93 GLU A N 1
ATOM 722 C CA . GLU A 1 93 ? -31.399 2.019 22.073 1.00 93.50 93 GLU A CA 1
ATOM 723 C C . GLU A 1 93 ? -32.009 0.713 22.606 1.00 93.50 93 GLU A C 1
ATOM 725 O O . GLU A 1 93 ? -32.853 0.729 23.502 1.00 93.50 93 GLU A O 1
ATOM 730 N N . LEU A 1 94 ? -31.595 -0.435 22.063 1.00 92.00 94 LEU A N 1
ATOM 731 C CA . LEU A 1 94 ? -32.065 -1.740 22.530 1.00 92.00 94 LEU A CA 1
ATOM 732 C C . LEU A 1 94 ? -31.608 -2.022 23.966 1.00 92.00 94 LEU A C 1
ATOM 734 O O . LEU A 1 94 ? -32.389 -2.564 24.745 1.00 92.00 94 LEU A O 1
ATOM 738 N N . GLY A 1 95 ? -30.391 -1.610 24.327 1.00 88.94 95 GLY A N 1
ATOM 739 C CA . GLY A 1 95 ? -29.890 -1.669 25.699 1.00 88.94 95 GLY A CA 1
ATOM 740 C C . GLY A 1 95 ? -30.731 -0.834 26.670 1.00 88.94 95 GLY A C 1
ATOM 741 O O . GLY A 1 95 ? -31.104 -1.332 27.727 1.00 88.94 95 GLY A O 1
ATOM 742 N N . ASP A 1 96 ? -31.102 0.395 26.298 1.00 91.25 96 ASP A N 1
ATOM 743 C CA . ASP A 1 96 ? -31.988 1.257 27.096 1.00 91.25 96 ASP A CA 1
ATOM 744 C C . ASP A 1 96 ? -33.386 0.651 27.267 1.00 91.25 96 ASP A C 1
ATOM 746 O O . ASP A 1 96 ? -33.956 0.667 28.361 1.00 91.25 96 ASP A O 1
ATOM 750 N N . ARG A 1 97 ? -33.944 0.072 26.197 1.00 93.50 97 ARG A N 1
ATOM 751 C CA . ARG A 1 97 ? -35.240 -0.618 26.258 1.00 93.50 97 ARG A CA 1
ATOM 752 C C . ARG A 1 97 ? -35.183 -1.842 27.171 1.00 93.50 97 ARG A C 1
ATOM 754 O O . ARG A 1 97 ? -36.100 -2.031 27.966 1.00 93.50 97 ARG A O 1
ATOM 761 N N . LEU A 1 98 ? -34.121 -2.646 27.080 1.00 92.00 98 LEU A N 1
ATOM 762 C CA . LEU A 1 98 ? -33.924 -3.811 27.943 1.00 92.00 98 LEU A CA 1
ATOM 763 C C . LEU A 1 98 ? -33.815 -3.392 29.412 1.00 92.00 98 LEU A C 1
ATOM 765 O O . LEU A 1 98 ? -34.513 -3.960 30.244 1.00 92.00 98 LEU A O 1
ATOM 769 N N . ARG A 1 99 ? -33.035 -2.344 29.713 1.00 90.50 99 ARG A N 1
ATOM 770 C CA . ARG A 1 99 ? -32.973 -1.736 31.051 1.00 90.50 99 ARG A CA 1
ATOM 771 C C . ARG A 1 99 ? -34.349 -1.358 31.572 1.00 90.50 99 ARG A C 1
ATOM 773 O O . ARG A 1 99 ? -34.724 -1.765 32.662 1.00 90.50 99 ARG A O 1
ATOM 780 N N . SER A 1 100 ? -35.130 -0.628 30.777 1.00 91.94 100 SER A N 1
ATOM 781 C CA . SER A 1 100 ? -36.475 -0.214 31.182 1.00 91.94 100 SER A CA 1
ATOM 782 C C . SER A 1 100 ? -37.389 -1.403 31.490 1.00 91.94 100 SER A C 1
ATOM 784 O O . SER A 1 100 ? -38.179 -1.319 32.426 1.00 91.94 100 SER A O 1
ATOM 786 N N . VAL A 1 101 ? -37.311 -2.490 30.716 1.00 92.44 101 VAL A N 1
ATOM 787 C CA . VAL A 1 101 ? -38.103 -3.706 30.965 1.00 92.44 101 VAL A CA 1
ATOM 788 C C . VAL A 1 101 ? -37.601 -4.441 32.208 1.00 92.44 101 VAL A C 1
ATOM 790 O O . VAL A 1 101 ? -38.418 -4.859 33.025 1.00 92.44 101 VAL A O 1
ATOM 793 N N . ASN A 1 102 ? -36.285 -4.549 32.386 1.00 91.94 102 ASN A N 1
ATOM 794 C CA . ASN A 1 102 ? -35.674 -5.155 33.566 1.00 91.94 102 ASN A CA 1
ATOM 795 C C . ASN A 1 102 ? -36.057 -4.406 34.852 1.00 91.94 102 ASN A C 1
ATOM 797 O O . ASN A 1 102 ? -36.394 -5.045 35.842 1.00 91.94 102 ASN A O 1
ATOM 801 N N . GLU A 1 103 ? -36.092 -3.071 34.837 1.00 91.12 103 GLU A N 1
ATOM 802 C CA . GLU A 1 103 ? -36.542 -2.269 35.985 1.00 91.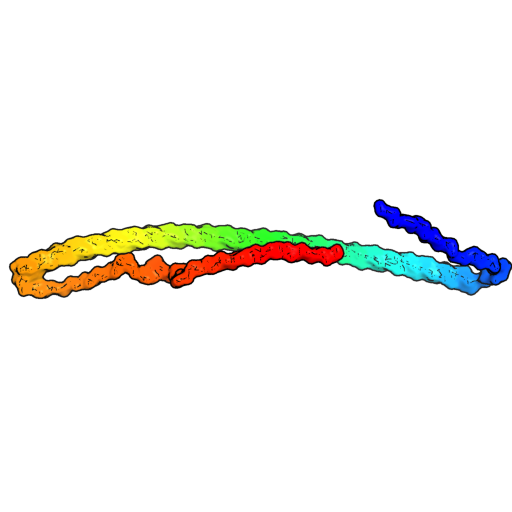12 103 GLU A CA 1
ATOM 803 C C . GLU A 1 103 ? -38.020 -2.514 36.325 1.00 91.12 103 GLU A C 1
ATOM 805 O O . GLU A 1 103 ? -38.375 -2.674 37.492 1.00 91.12 103 GLU A O 1
ATOM 810 N N . VAL A 1 104 ? -38.893 -2.635 35.318 1.00 93.00 104 VAL A N 1
ATOM 811 C CA . VAL A 1 104 ? -40.296 -3.025 35.546 1.00 93.00 104 VAL A CA 1
ATOM 812 C C . VAL A 1 104 ? -40.387 -4.441 36.121 1.00 93.00 104 VAL A C 1
ATOM 814 O O . VAL A 1 104 ? -41.186 -4.688 37.022 1.00 93.00 104 VAL A O 1
ATOM 817 N N . LEU A 1 105 ? -39.567 -5.368 35.629 1.00 91.69 105 LEU A N 1
ATOM 818 C CA . LEU A 1 105 ? -39.550 -6.752 36.092 1.00 91.69 105 LEU A CA 1
ATOM 819 C C . LEU A 1 105 ? -39.087 -6.861 37.552 1.00 91.69 105 LEU A C 1
ATOM 821 O O . LEU A 1 105 ? -39.701 -7.604 38.312 1.00 91.69 105 LEU A O 1
ATOM 825 N N . ARG A 1 106 ? -38.096 -6.057 37.965 1.00 90.62 106 ARG A N 1
ATOM 826 C CA . ARG A 1 106 ? -37.659 -5.931 39.368 1.00 90.62 106 ARG A CA 1
ATOM 827 C C . ARG A 1 106 ? -38.787 -5.452 40.283 1.00 90.62 106 ARG A C 1
ATOM 829 O O . ARG A 1 106 ? -38.987 -6.023 41.350 1.00 90.62 106 ARG A O 1
ATOM 836 N N . LEU A 1 107 ? -39.569 -4.458 39.851 1.00 92.38 107 LEU A N 1
ATOM 837 C CA . LEU A 1 107 ? -40.739 -3.986 40.608 1.00 92.38 107 LEU A CA 1
ATOM 838 C C . LEU A 1 107 ? -41.816 -5.077 40.751 1.00 92.38 107 LEU A C 1
ATOM 840 O O . LEU A 1 107 ? -42.453 -5.201 41.796 1.00 92.38 107 LEU A O 1
ATOM 844 N N . VAL A 1 108 ? -42.037 -5.877 39.702 1.00 92.00 108 VAL A N 1
ATOM 845 C CA . VAL A 1 108 ? -42.998 -6.994 39.728 1.00 92.00 108 VAL A CA 1
ATOM 846 C C . VAL A 1 108 ? -42.505 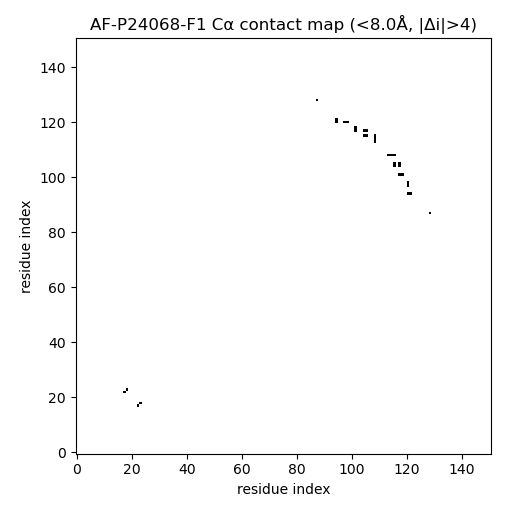-8.136 40.616 1.00 92.00 108 VAL A C 1
ATOM 848 O O . VAL A 1 108 ? -43.303 -8.711 41.356 1.00 92.00 108 VAL A O 1
ATOM 851 N N . GLU A 1 109 ? -41.217 -8.467 40.568 1.00 92.06 109 GLU A N 1
ATOM 852 C CA . GLU A 1 109 ? -40.577 -9.440 41.458 1.00 92.06 109 GLU A CA 1
ATOM 853 C C . GLU A 1 109 ? -40.735 -9.025 42.928 1.00 92.06 109 GLU A C 1
ATOM 855 O O . GLU A 1 109 ? -41.206 -9.822 43.740 1.00 92.06 109 GLU A O 1
ATOM 860 N N . GLU A 1 110 ? -40.461 -7.754 43.249 1.00 91.31 110 GLU A N 1
ATOM 861 C CA . GLU A 1 110 ? -40.632 -7.191 44.595 1.00 91.31 110 GLU A CA 1
ATOM 862 C C . GLU A 1 110 ? -42.088 -7.275 45.081 1.00 91.31 110 GLU A C 1
ATOM 864 O O . GLU A 1 110 ? -42.344 -7.655 46.224 1.00 91.31 110 GLU A O 1
ATOM 869 N N . PHE A 1 111 ? -43.060 -6.967 44.215 1.00 91.94 111 PHE A N 1
ATOM 870 C CA . PHE A 1 111 ? -44.479 -6.984 44.582 1.00 91.94 111 PHE A CA 1
ATOM 871 C C . PHE A 1 111 ? -45.077 -8.397 44.663 1.00 91.94 111 PHE A C 1
ATOM 873 O O . PHE A 1 111 ? -45.931 -8.668 45.508 1.00 91.94 111 PHE A O 1
ATOM 880 N N . SER A 1 112 ? -44.673 -9.296 43.764 1.00 91.00 112 SER A N 1
ATOM 881 C CA . SER A 1 112 ? -45.231 -10.652 43.672 1.00 91.00 112 SER A CA 1
ATOM 882 C C . SER A 1 112 ? -44.549 -11.655 44.602 1.00 91.00 112 SER A C 1
ATOM 884 O O . SER A 1 112 ? -45.144 -12.687 44.917 1.00 91.00 112 SER A O 1
ATOM 886 N N . GLY A 1 113 ? -43.308 -11.385 45.019 1.00 85.81 113 GLY A N 1
ATOM 887 C CA . GLY A 1 113 ? -42.465 -12.332 45.749 1.00 85.81 113 GLY A CA 1
ATOM 888 C C . GLY A 1 113 ? -42.021 -13.538 44.912 1.00 85.81 113 GLY A C 1
ATOM 889 O O . GLY A 1 113 ? -41.464 -14.489 45.462 1.00 85.81 113 GLY A O 1
ATOM 890 N N . VAL A 1 114 ? -42.280 -13.534 43.600 1.00 86.56 114 VAL A N 1
ATOM 891 C CA . VAL A 1 114 ? -41.843 -14.580 42.673 1.00 86.56 114 VAL A CA 1
ATOM 892 C C . VAL A 1 114 ? -40.551 -14.120 42.020 1.00 86.56 114 VAL A C 1
ATOM 894 O O . VAL A 1 114 ? -40.553 -13.122 41.304 1.00 86.56 114 VAL A O 1
ATOM 897 N N . ALA A 1 115 ? -39.474 -14.874 42.243 1.00 85.94 115 ALA A N 1
ATOM 898 C CA . ALA A 1 115 ? -38.183 -14.589 41.634 1.00 85.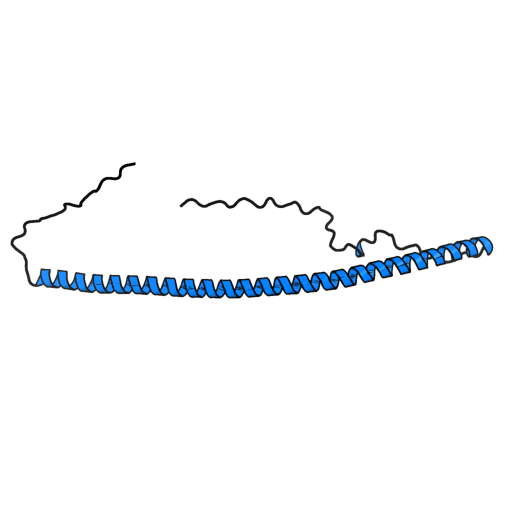94 115 ALA A CA 1
ATOM 899 C C . ALA A 1 115 ? -38.294 -14.583 40.101 1.00 85.94 115 ALA A C 1
ATOM 901 O O . ALA A 1 115 ? -38.788 -15.553 39.513 1.00 85.94 115 ALA A O 1
ATOM 902 N N . MET A 1 116 ? -37.849 -13.501 39.466 1.00 85.31 116 MET A N 1
ATOM 903 C CA . MET A 1 116 ? -37.868 -13.338 38.011 1.00 85.31 116 MET A CA 1
ATOM 904 C C . MET A 1 116 ? -36.455 -13.550 37.452 1.00 85.31 116 MET A C 1
ATOM 906 O O . MET A 1 116 ? -35.475 -13.095 38.030 1.00 85.31 116 MET A O 1
ATOM 910 N N . ASP A 1 117 ? -36.328 -14.241 36.317 1.00 84.81 117 ASP A N 1
ATOM 911 C CA . ASP A 1 117 ? -35.032 -14.435 35.649 1.00 84.81 117 ASP A CA 1
ATOM 912 C C . ASP A 1 117 ? -34.670 -13.179 34.836 1.00 84.81 117 ASP A C 1
ATOM 914 O O . ASP A 1 117 ? -35.073 -13.023 33.680 1.00 84.81 117 ASP A O 1
ATOM 918 N N . ILE A 1 118 ? -33.987 -12.230 35.482 1.00 83.88 118 ILE A N 1
ATOM 919 C CA . ILE A 1 118 ? -33.609 -10.936 34.898 1.00 83.88 118 ILE A CA 1
ATOM 920 C C . ILE A 1 118 ? -32.202 -11.036 34.310 1.00 83.88 118 ILE A C 1
ATOM 922 O O . ILE A 1 118 ? -31.223 -11.193 35.038 1.00 83.88 118 ILE A O 1
ATOM 926 N N . GLN A 1 119 ? -32.090 -10.896 32.987 1.00 77.06 119 GLN A N 1
ATOM 927 C CA . GLN A 1 119 ? -30.794 -10.893 32.306 1.00 77.06 119 GLN A CA 1
ATOM 928 C C . GLN A 1 119 ? -29.939 -9.703 32.761 1.00 77.06 119 GLN A C 1
ATOM 930 O O . GLN A 1 119 ? -30.400 -8.557 32.730 1.00 77.06 119 GLN A O 1
ATOM 935 N N . GLU A 1 120 ? -28.687 -9.972 33.146 1.00 70.19 120 GLU A N 1
ATOM 936 C CA . GLU A 1 120 ? -27.707 -8.927 33.447 1.00 70.19 120 GLU A CA 1
ATOM 937 C C . GLU A 1 120 ? -27.459 -8.036 32.224 1.00 70.19 120 GLU A C 1
ATOM 939 O O . GLU A 1 120 ? -27.412 -8.490 31.077 1.00 70.19 120 GLU A O 1
ATOM 944 N N . GLU A 1 121 ? -27.311 -6.737 32.479 1.00 68.00 121 GLU A N 1
ATOM 945 C CA . GLU A 1 121 ? -27.056 -5.754 31.436 1.00 68.00 121 GLU A CA 1
ATOM 946 C C . GLU A 1 121 ? -25.706 -5.999 30.758 1.00 68.00 121 GLU A C 1
ATOM 948 O O . GLU A 1 121 ? -24.685 -6.215 31.413 1.00 68.00 121 GLU A O 1
ATOM 953 N N . MET A 1 122 ? -25.688 -5.884 29.428 1.00 66.12 122 MET A N 1
ATOM 954 C CA . MET A 1 122 ? -24.439 -5.819 28.676 1.00 66.12 122 MET A CA 1
ATOM 955 C C . MET A 1 122 ? -23.608 -4.627 29.188 1.00 66.12 122 MET A C 1
ATOM 957 O O . MET A 1 122 ? -24.146 -3.514 29.249 1.00 66.12 122 MET A O 1
ATOM 961 N N . PRO A 1 123 ? -22.320 -4.811 29.537 1.00 67.69 123 PRO A N 1
ATOM 962 C CA . PRO A 1 123 ? -21.481 -3.722 30.021 1.00 67.69 123 PRO A CA 1
ATOM 963 C C . PRO A 1 123 ? -21.433 -2.570 29.008 1.00 67.69 123 PRO A C 1
ATOM 965 O O . PRO A 1 123 ? -21.283 -2.787 27.806 1.00 67.69 123 PRO A O 1
ATOM 968 N N . ALA A 1 124 ? -21.537 -1.332 29.504 1.00 65.38 124 ALA A N 1
ATOM 969 C CA . ALA A 1 124 ? -21.518 -0.123 28.672 1.00 65.38 124 ALA A CA 1
ATOM 970 C C . ALA A 1 124 ? -20.223 0.017 27.844 1.00 65.38 124 ALA A C 1
ATOM 972 O O . ALA A 1 124 ? -20.238 0.592 26.755 1.00 65.38 124 ALA A O 1
ATOM 973 N N . ASP A 1 125 ? -19.122 -0.552 28.341 1.00 67.75 125 ASP A N 1
ATOM 974 C CA . ASP A 1 125 ? -17.826 -0.619 27.671 1.00 67.75 125 ASP A CA 1
ATOM 975 C C . ASP A 1 125 ? -17.565 -2.027 27.119 1.00 67.75 125 ASP A C 1
ATOM 977 O O . ASP A 1 125 ? -16.661 -2.732 27.566 1.00 67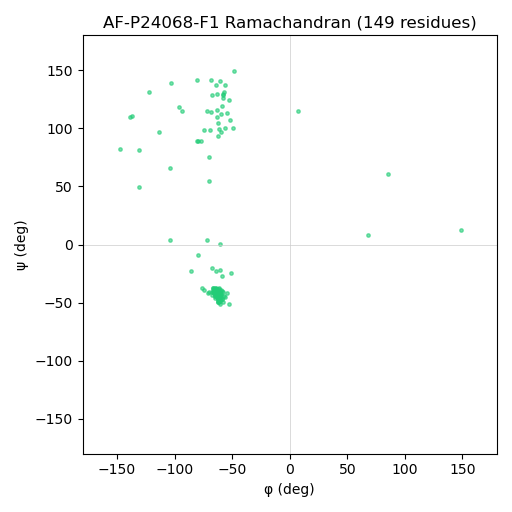.75 125 ASP A O 1
ATOM 981 N N . ASP A 1 126 ? -18.364 -2.452 26.137 1.00 68.50 126 ASP A N 1
ATOM 982 C CA . ASP A 1 126 ? -18.104 -3.701 25.420 1.00 68.50 126 ASP A CA 1
ATOM 983 C C . ASP A 1 126 ? -16.825 -3.557 24.558 1.00 68.50 126 ASP A C 1
ATOM 985 O O . ASP A 1 126 ? -16.807 -2.780 23.589 1.00 68.50 126 ASP A O 1
ATOM 989 N N . PRO A 1 127 ? -15.735 -4.292 24.866 1.00 67.81 127 PRO A N 1
ATOM 990 C CA . PRO A 1 127 ? -14.502 -4.252 24.083 1.00 67.81 127 PRO A CA 1
ATOM 991 C C . PRO A 1 127 ? -14.716 -4.686 22.625 1.00 67.81 127 PRO A C 1
ATOM 993 O O . PRO A 1 127 ? -13.957 -4.267 21.746 1.00 67.81 127 PRO A O 1
ATOM 996 N N . LEU A 1 128 ? -15.775 -5.448 22.327 1.00 69.19 128 LEU A N 1
ATOM 997 C CA . LEU A 1 128 ? -16.145 -5.832 20.962 1.00 69.19 128 LEU A CA 1
ATOM 998 C C . LEU A 1 128 ? -16.624 -4.642 20.121 1.00 69.19 128 LEU A C 1
ATOM 1000 O O . LEU A 1 128 ? -16.551 -4.691 18.893 1.00 69.19 128 LEU A O 1
ATOM 1004 N N . LEU A 1 129 ? -17.044 -3.539 20.752 1.00 66.62 129 LEU A N 1
ATOM 1005 C CA . LEU A 1 129 ? -17.362 -2.289 20.058 1.00 66.62 129 LEU A CA 1
ATOM 1006 C C . LEU A 1 129 ? -16.109 -1.480 19.697 1.00 66.62 129 LEU A C 1
ATOM 1008 O O . LEU A 1 129 ? -16.211 -0.496 18.956 1.00 66.62 129 LEU A O 1
ATOM 1012 N N . ARG A 1 130 ? -14.929 -1.881 20.185 1.00 70.94 130 ARG A N 1
ATOM 1013 C CA . ARG A 1 130 ? -13.643 -1.192 19.999 1.00 70.94 130 ARG A CA 1
ATOM 1014 C C . ARG A 1 130 ? -12.523 -2.149 19.543 1.00 70.94 130 ARG A C 1
ATOM 1016 O O . ARG A 1 130 ? -11.417 -2.068 20.073 1.00 70.94 130 ARG A O 1
ATOM 1023 N N . PRO A 1 131 ? -12.726 -2.993 18.511 1.00 67.00 131 PRO A N 1
ATOM 1024 C CA . PRO A 1 131 ? -11.753 -4.029 18.144 1.00 67.00 131 PRO A CA 1
ATOM 1025 C C . PRO A 1 131 ? -10.405 -3.458 17.673 1.00 67.00 131 PRO A C 1
ATOM 1027 O O . PRO A 1 131 ? -9.382 -4.129 17.755 1.00 67.00 131 PRO A O 1
ATOM 1030 N N . TRP A 1 132 ? -10.395 -2.207 17.200 1.00 69.12 132 TRP A N 1
ATOM 1031 C CA . TRP A 1 132 ? -9.207 -1.532 16.669 1.00 69.12 132 TRP A CA 1
ATOM 1032 C C . TRP A 1 132 ? -8.594 -0.506 17.627 1.00 69.12 132 TRP A C 1
ATOM 1034 O O . TRP A 1 132 ? -7.634 0.170 17.257 1.00 69.12 132 TRP A O 1
ATOM 1044 N N . GLN A 1 133 ? -9.119 -0.366 18.849 1.00 66.62 133 GLN A N 1
ATOM 1045 C CA . GLN A 1 133 ? -8.439 0.424 19.873 1.00 66.62 133 GLN A CA 1
ATOM 1046 C C . GLN A 1 133 ? -7.282 -0.409 20.421 1.00 66.62 133 GLN A C 1
ATOM 1048 O O . GLN A 1 133 ? -7.432 -1.176 21.367 1.00 66.62 133 GLN A O 1
ATOM 1053 N N . LEU A 1 134 ? -6.116 -0.286 19.782 1.00 62.28 134 LEU A N 1
ATOM 1054 C CA . LEU A 1 134 ? -4.879 -0.835 20.322 1.00 62.28 134 LEU A CA 1
ATOM 1055 C C . LEU A 1 134 ? -4.662 -0.238 21.728 1.00 62.28 134 LEU A C 1
ATOM 1057 O O . LEU A 1 134 ? -4.733 0.985 21.862 1.00 62.28 134 LEU A O 1
ATOM 1061 N N . PRO A 1 135 ? -4.359 -1.050 22.762 1.00 62.59 135 PRO A N 1
ATOM 1062 C CA . PRO A 1 135 ? -4.127 -0.578 24.135 1.00 62.59 135 PRO A CA 1
ATOM 1063 C C . PRO A 1 135 ? -2.962 0.409 24.307 1.00 62.59 135 PRO A C 1
ATOM 1065 O O . PRO A 1 135 ? -2.670 0.829 25.423 1.00 62.59 135 PRO A O 1
ATOM 1068 N N . TYR A 1 136 ? -2.276 0.770 23.225 1.00 57.62 136 TYR A N 1
ATOM 1069 C CA . TYR A 1 136 ? -1.123 1.647 23.244 1.00 57.62 136 TYR A CA 1
ATOM 1070 C C . TYR A 1 136 ? -1.379 2.850 22.338 1.00 57.62 136 TYR A C 1
ATOM 1072 O O . TYR A 1 136 ? -1.774 2.662 21.182 1.00 57.62 136 TYR A O 1
ATOM 1080 N N . PRO A 1 137 ? -1.132 4.086 22.817 1.00 58.12 137 PRO A N 1
ATOM 1081 C CA . PRO A 1 137 ? -1.117 5.236 21.933 1.00 58.12 137 PRO A CA 1
ATOM 1082 C C . PRO A 1 137 ? -0.055 4.958 20.873 1.00 58.12 137 PRO A C 1
ATOM 1084 O O . PRO A 1 137 ? 1.061 4.557 21.211 1.00 58.12 137 PRO A O 1
ATOM 1087 N N . ALA A 1 138 ? -0.410 5.118 19.597 1.00 59.28 138 ALA A N 1
ATOM 1088 C CA . ALA A 1 138 ? 0.556 5.042 18.515 1.00 59.28 138 ALA A CA 1
ATOM 1089 C C . ALA A 1 138 ? 1.703 5.992 18.871 1.00 59.28 138 ALA A C 1
ATOM 1091 O O . ALA A 1 138 ? 1.518 7.210 18.879 1.00 59.28 138 ALA A O 1
ATOM 1092 N N . ALA A 1 139 ? 2.857 5.435 19.249 1.00 57.28 139 ALA A N 1
ATOM 1093 C CA . ALA A 1 139 ? 4.057 6.218 19.446 1.00 57.28 139 ALA A CA 1
ATOM 1094 C C . ALA A 1 139 ? 4.253 6.974 18.137 1.00 57.28 139 ALA A C 1
ATOM 1096 O O . ALA A 1 139 ? 4.425 6.348 17.0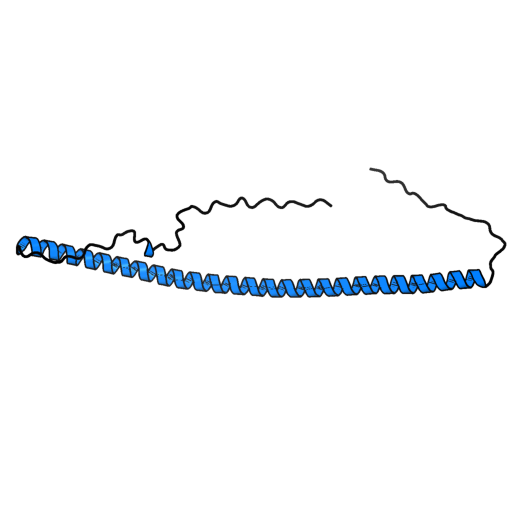89 1.00 57.28 139 ALA A O 1
ATOM 1097 N N . ALA A 1 140 ? 4.119 8.300 18.182 1.00 57.94 140 ALA A N 1
ATOM 1098 C CA . ALA A 1 140 ? 4.417 9.149 17.050 1.00 57.94 140 ALA A CA 1
ATOM 1099 C C . ALA A 1 140 ? 5.860 8.831 16.664 1.00 57.94 140 ALA A C 1
ATOM 1101 O O . ALA A 1 140 ? 6.793 9.241 17.354 1.00 57.94 140 ALA A O 1
ATOM 1102 N N . MET A 1 141 ? 6.040 8.009 15.627 1.00 57.25 141 MET A N 1
ATOM 1103 C CA . MET A 1 141 ? 7.362 7.739 15.098 1.00 57.25 141 MET A CA 1
ATOM 1104 C C . MET A 1 141 ? 7.904 9.104 14.687 1.00 57.25 141 MET A C 1
ATOM 1106 O O . MET A 1 141 ? 7.257 9.773 13.873 1.00 57.25 141 MET A O 1
ATOM 1110 N N . PRO A 1 142 ? 9.027 9.566 15.263 1.00 61.03 142 PRO A N 1
ATOM 1111 C CA . PRO A 1 142 ? 9.648 10.780 14.784 1.00 61.03 142 PRO A CA 1
ATOM 1112 C C . PRO A 1 142 ? 9.978 10.509 13.321 1.00 61.03 142 PRO A C 1
ATOM 1114 O O . PRO A 1 142 ? 10.778 9.627 13.011 1.00 61.03 142 PRO A O 1
ATOM 1117 N N . MET A 1 143 ? 9.288 11.206 12.420 1.00 58.94 143 MET A N 1
ATOM 1118 C CA . MET A 1 143 ? 9.627 11.219 11.006 1.00 58.94 143 MET A CA 1
ATOM 1119 C C . MET A 1 143 ? 11.051 11.758 10.929 1.00 58.94 143 MET A C 1
ATOM 1121 O O . MET A 1 143 ? 11.280 12.962 11.042 1.00 58.94 143 MET A O 1
ATOM 1125 N N . GLY A 1 144 ? 12.009 10.832 10.857 1.00 57.66 144 GLY A N 1
ATOM 1126 C CA . GLY A 1 144 ? 13.423 11.124 10.734 1.00 57.66 144 GLY A CA 1
ATOM 1127 C C . GLY A 1 144 ? 13.618 12.062 9.555 1.00 57.66 144 GLY A C 1
ATOM 1128 O O . GLY A 1 144 ? 13.150 11.791 8.448 1.00 57.66 144 GLY A O 1
ATOM 1129 N N . ALA A 1 145 ? 14.251 13.195 9.840 1.00 61.31 145 ALA A N 1
ATOM 1130 C CA . ALA A 1 145 ? 14.582 14.236 8.886 1.00 61.31 145 ALA A CA 1
ATOM 1131 C C . ALA A 1 145 ? 15.251 13.653 7.625 1.00 61.31 145 ALA A C 1
ATOM 1133 O O . ALA A 1 145 ? 15.972 12.654 7.716 1.00 61.31 145 ALA A O 1
ATOM 1134 N N . PRO A 1 146 ? 15.062 14.272 6.447 1.00 59.31 146 PRO A N 1
ATOM 1135 C CA . PRO A 1 146 ? 15.730 13.826 5.238 1.00 59.31 146 PRO A CA 1
ATOM 1136 C C . PRO A 1 146 ? 17.240 13.994 5.428 1.00 59.31 146 PRO A C 1
ATOM 1138 O O . PRO A 1 146 ? 17.754 1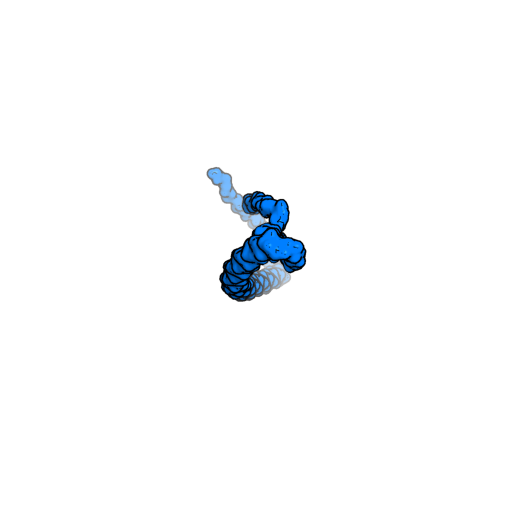5.113 5.458 1.00 59.31 146 PRO A O 1
ATOM 1141 N N . HIS A 1 147 ? 17.960 12.877 5.557 1.00 58.94 147 HIS A N 1
ATOM 1142 C CA . HIS A 1 147 ? 19.403 12.856 5.367 1.00 58.94 147 HIS A CA 1
ATOM 1143 C C . HIS A 1 147 ? 19.682 13.254 3.914 1.00 58.94 147 HIS A C 1
ATOM 1145 O O . HIS A 1 147 ? 19.644 12.437 2.996 1.00 58.94 147 HIS A O 1
ATOM 1151 N N . MET A 1 148 ? 19.919 14.548 3.717 1.00 63.09 148 MET A N 1
ATOM 1152 C CA . MET A 1 148 ? 20.495 15.115 2.509 1.00 63.09 148 MET A CA 1
ATOM 1153 C C . MET A 1 148 ? 21.893 14.515 2.340 1.00 63.09 148 MET A C 1
ATOM 1155 O O . MET A 1 148 ? 22.845 14.920 3.007 1.00 63.09 148 MET A O 1
ATOM 1159 N N . LEU A 1 149 ? 21.996 13.502 1.481 1.00 63.81 149 LEU A N 1
ATOM 1160 C CA . LEU A 1 149 ? 23.264 12.981 0.987 1.00 63.81 149 LEU A CA 1
ATOM 1161 C C . LEU A 1 149 ? 23.963 14.101 0.208 1.00 63.81 149 LEU A C 1
ATOM 1163 O O . LEU A 1 149 ? 23.567 14.437 -0.907 1.00 63.81 149 LEU A O 1
ATOM 1167 N N . HIS A 1 150 ? 24.986 14.691 0.822 1.00 51.62 150 HIS A N 1
ATOM 1168 C CA . HIS A 1 150 ? 25.975 15.499 0.125 1.00 51.62 150 HIS A CA 1
ATOM 1169 C C . HIS A 1 150 ? 26.860 14.568 -0.713 1.00 51.62 150 HIS A C 1
ATOM 1171 O O . HIS A 1 150 ? 27.578 13.733 -0.160 1.00 51.62 150 HIS A O 1
ATOM 1177 N N . TYR A 1 151 ? 26.771 14.721 -2.033 1.00 57.28 151 TYR A N 1
ATOM 1178 C CA . TYR A 1 151 ? 27.809 14.336 -2.988 1.00 57.28 151 TYR A CA 1
ATOM 1179 C C . TYR A 1 151 ? 28.713 15.536 -3.275 1.00 57.28 151 TYR A C 1
ATOM 1181 O O . TYR A 1 151 ? 28.200 16.680 -3.209 1.00 57.28 151 TYR A O 1
#

Secondary structure (DSSP, 8-state):
----------------S---HHHHHHHHHHHHHHHHHHHHHHHHHHHHHHHHHHHHHHHHHHHHHHHHHHHHHHHHHHHHHHHHHHHHHHHHHHHHHHHHHHHHHHHHHHHH-PPP--PPPPPSS-GGG-TT--SS---------------

Mean predicted aligned error: 15.6 Å

pLDDT: mean 82.13, std 17.78, range [42.47, 98.75]

Radius of gyration: 41.84 Å; Cα contacts (8 Å, |Δi|>4): 16; chains: 1; bounding box: 106×47×91 Å

Foldseek 3Di:
DDDDDDDPPDDPPPDPDDPPPVVVVVVVVVVVVVVVVVVVVVVVVVVVVVVVVVVVVVVVVVVVVVVVVVVVVVVVVVVVVVVLVVVVVVVVVVLVVLVVVLVVVVVVCVVVVDDDPRDDGDDPPDCVSVVPPDPDDPPPDPPPDPPPDDD

Solvent-accessible surface area (backbone atoms only — not comparable to full-atom values): 9411 Å² total; per-residue (Å²): 136,88,82,82,88,80,78,86,88,75,78,90,70,88,64,96,72,69,92,41,74,66,52,54,51,52,51,49,54,48,54,54,50,50,51,51,50,51,50,51,50,52,50,53,53,49,51,52,51,54,51,50,54,52,49,52,54,50,51,52,52,51,47,54,51,52,55,51,50,53,52,50,53,50,53,51,48,53,51,54,51,54,54,49,52,53,50,51,51,51,52,50,52,53,50,53,52,48,49,57,50,48,54,53,47,51,56,48,23,69,74,68,72,50,90,67,94,71,81,80,77,80,64,93,80,49,64,83,82,44,78,80,65,63,98,57,80,79,73,80,70,76,79,74,72,84,81,75,78,82,126

InterPro domains:
  IPR004827 Basic-leucine zipper domain [PF00170] (25-84)
  IPR004827 Basic-leucine zipper domain [PS00036] (29-44)
  IPR004827 Basic-leucine zipper domain [PS50217] (24-87)
  IPR004827 Basic-leucine zipper domain [SM00338] (22-86)
  IPR045314 G-box binding factor 1-like, bZIP domain, plant [cd14702] (27-77)
  IPR046347 Basic-leucine zipper domain superfamily [SSF57959] (26-76)

Organism: Zea mays (NCBI:txid4577)

Sequence (151 aa):
MSSSSLSPTAGRTSGSDGDSAADTHRREKRRLSNRESARRSRLRKQQHLDELVQEVARLQADNARVAARARDIASQYTRVEQENTVLRARAAELGDRLRSVNEVLRLVEEFSGVAMDIQEEMPADDPLLRPWQLPYPAAAMPMGAPHMLHY